Protein AF-A0A520HQY2-F1 (afdb_monomer)

Structure (mmCIF, N/CA/C/O backbone):
data_AF-A0A520HQY2-F1
#
_entry.id   AF-A0A520HQY2-F1
#
loop_
_atom_site.group_PDB
_atom_site.id
_atom_site.type_symbol
_atom_site.label_atom_id
_atom_site.label_alt_id
_atom_site.label_comp_id
_atom_site.label_asym_id
_atom_site.label_entity_id
_atom_site.label_seq_id
_atom_site.pdbx_PDB_ins_code
_atom_site.Cartn_x
_atom_site.Cartn_y
_atom_site.Cartn_z
_atom_site.occupancy
_atom_site.B_iso_or_equiv
_atom_site.auth_seq_id
_atom_site.auth_comp_id
_atom_site.auth_asym_id
_atom_site.auth_atom_id
_atom_site.pdbx_PDB_model_num
ATOM 1 N N . MET A 1 1 ? 24.433 50.118 -48.049 1.00 43.56 1 MET A N 1
ATOM 2 C CA . MET A 1 1 ? 25.211 49.022 -47.422 1.00 43.56 1 MET A CA 1
ATOM 3 C C . MET A 1 1 ? 24.253 48.174 -46.581 1.00 43.56 1 MET A C 1
ATOM 5 O O . MET A 1 1 ? 23.716 48.672 -45.611 1.00 43.56 1 MET A O 1
ATOM 9 N N . LYS A 1 2 ? 23.791 47.032 -47.118 1.00 51.50 2 LYS A N 1
ATOM 10 C CA . LYS A 1 2 ? 24.028 45.667 -46.589 1.00 51.50 2 LYS A CA 1
ATOM 11 C C . LYS A 1 2 ? 23.636 45.459 -45.108 1.00 51.50 2 LYS A C 1
ATOM 13 O O . LYS A 1 2 ? 24.500 45.154 -44.302 1.00 51.50 2 LYS A O 1
ATOM 18 N N . ALA A 1 3 ? 22.359 45.608 -44.753 1.00 51.00 3 ALA A N 1
ATOM 19 C CA . ALA A 1 3 ? 21.878 45.311 -43.394 1.00 51.00 3 ALA A CA 1
ATOM 20 C C . ALA A 1 3 ? 20.598 44.444 -43.274 1.00 51.00 3 ALA A C 1
ATOM 22 O O . ALA A 1 3 ? 20.464 43.806 -42.235 1.00 51.00 3 ALA A O 1
ATOM 23 N N . PRO A 1 4 ? 19.683 44.305 -44.264 1.00 51.81 4 PRO A N 1
ATOM 24 C CA . PRO A 1 4 ? 18.433 43.581 -43.999 1.00 51.81 4 PRO A CA 1
ATOM 25 C C . PRO A 1 4 ? 18.510 42.073 -44.296 1.00 51.81 4 PRO A C 1
ATOM 27 O O . PRO A 1 4 ? 17.650 41.321 -43.857 1.00 51.81 4 PRO A O 1
ATOM 30 N N . ILE A 1 5 ? 19.538 41.609 -45.018 1.00 53.44 5 ILE A N 1
ATOM 31 C CA . ILE A 1 5 ? 19.623 40.209 -45.483 1.00 53.44 5 ILE A CA 1
ATOM 32 C C . ILE A 1 5 ? 20.157 39.269 -44.386 1.00 53.44 5 ILE A C 1
ATOM 34 O O . ILE A 1 5 ? 19.813 38.095 -44.359 1.00 53.44 5 ILE A O 1
ATOM 38 N N . LEU A 1 6 ? 20.939 39.780 -43.428 1.00 52.44 6 LEU A N 1
ATOM 39 C CA . LEU A 1 6 ? 21.507 38.971 -42.339 1.00 52.44 6 LEU A CA 1
ATOM 40 C C . LEU A 1 6 ? 20.488 38.616 -41.241 1.00 52.44 6 LEU A C 1
ATOM 42 O O . LEU A 1 6 ? 20.659 37.606 -40.564 1.00 52.44 6 LEU A O 1
ATOM 46 N N . ALA A 1 7 ? 19.417 39.400 -41.084 1.00 52.09 7 ALA A N 1
ATOM 47 C CA . ALA A 1 7 ? 18.399 39.158 -40.059 1.00 52.09 7 ALA A CA 1
ATOM 48 C C . ALA A 1 7 ? 17.450 37.997 -40.415 1.00 52.09 7 ALA A C 1
ATOM 50 O O . ALA A 1 7 ? 16.986 37.287 -39.527 1.00 52.09 7 ALA A O 1
ATOM 51 N N . ALA A 1 8 ? 17.198 37.761 -41.708 1.00 53.78 8 ALA A N 1
ATOM 52 C CA . ALA A 1 8 ? 16.305 36.694 -42.165 1.00 53.78 8 ALA A CA 1
ATOM 53 C C . ALA A 1 8 ? 16.920 35.291 -41.996 1.00 53.78 8 ALA A C 1
ATOM 55 O O . ALA A 1 8 ? 16.213 34.335 -41.684 1.00 53.78 8 ALA A O 1
ATOM 56 N N . SER A 1 9 ? 18.243 35.167 -42.133 1.00 55.16 9 SER A N 1
ATOM 57 C CA . SER A 1 9 ? 18.947 33.884 -42.013 1.00 55.16 9 SER A CA 1
ATOM 58 C C . SER A 1 9 ? 19.028 33.377 -40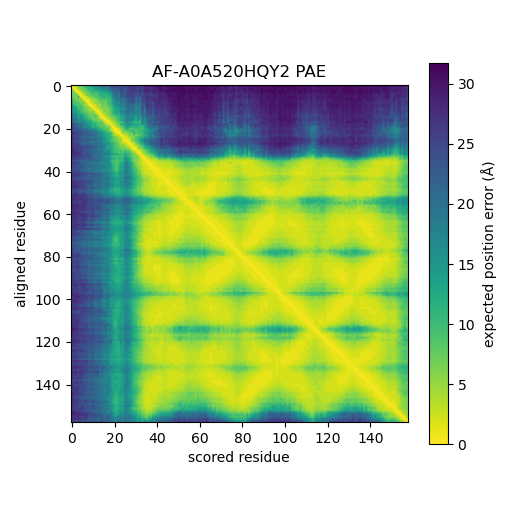.570 1.00 55.16 9 SER A C 1
ATOM 60 O O . SER A 1 9 ? 19.048 32.171 -40.344 1.00 55.16 9 SER A O 1
ATOM 62 N N . ALA A 1 10 ? 19.040 34.281 -39.584 1.00 55.69 10 ALA A N 1
ATOM 63 C CA . ALA A 1 10 ? 19.123 33.919 -38.169 1.00 55.69 10 ALA A CA 1
ATOM 64 C C . ALA A 1 10 ? 17.817 33.306 -37.628 1.00 55.69 10 ALA A C 1
ATOM 66 O O . ALA A 1 10 ? 17.858 32.504 -36.699 1.00 55.69 10 ALA A O 1
ATOM 67 N N . LEU A 1 11 ? 16.666 33.624 -38.234 1.00 53.88 11 LEU A N 1
ATOM 68 C CA . LEU A 1 11 ? 15.363 33.114 -37.796 1.00 53.88 11 LEU A CA 1
ATOM 69 C C . LEU A 1 11 ? 15.125 31.649 -38.214 1.00 53.88 11 LEU A C 1
ATOM 71 O O . LEU A 1 11 ? 14.420 30.919 -37.523 1.00 53.88 11 LEU A O 1
ATOM 75 N N . LEU A 1 12 ? 15.764 31.188 -39.296 1.00 55.53 12 LEU A N 1
ATOM 76 C CA . LEU A 1 12 ? 15.653 29.805 -39.783 1.00 55.53 12 LEU A CA 1
ATOM 77 C C . LEU A 1 12 ? 16.459 28.799 -38.942 1.00 55.53 12 LEU A C 1
ATOM 79 O O . LEU A 1 12 ? 16.084 27.634 -38.859 1.00 55.53 12 LEU A O 1
ATOM 83 N N . LEU A 1 13 ? 17.525 29.242 -38.267 1.00 56.97 13 LEU A N 1
ATOM 84 C CA . LEU A 1 13 ? 18.329 28.388 -37.379 1.00 56.97 13 LEU A CA 1
ATOM 85 C C . LEU A 1 13 ? 17.649 28.109 -36.027 1.00 56.97 13 LEU A C 1
ATOM 87 O O . LEU A 1 13 ? 18.014 27.151 -35.352 1.00 56.97 13 LEU A O 1
ATOM 91 N N . VAL A 1 14 ? 16.639 28.898 -35.643 1.00 58.03 14 VAL A N 1
ATOM 92 C CA . VAL A 1 14 ? 15.902 28.716 -34.378 1.00 58.03 14 VAL A CA 1
ATOM 93 C C . VAL A 1 14 ? 14.830 27.619 -34.486 1.00 58.03 14 VAL A C 1
ATOM 95 O O . VAL A 1 14 ? 14.478 27.014 -33.476 1.00 58.03 14 VAL A O 1
ATOM 98 N N . LEU A 1 15 ? 14.356 27.281 -35.694 1.00 54.59 15 LEU A N 1
ATOM 99 C CA . LEU A 1 15 ? 13.339 26.232 -35.886 1.00 54.59 15 LEU A CA 1
ATOM 100 C C . LEU A 1 15 ? 13.909 24.803 -35.935 1.00 54.59 15 LEU A C 1
ATOM 102 O O . LEU A 1 15 ? 13.157 23.850 -35.761 1.00 54.59 15 LEU A O 1
ATOM 106 N N . GLY A 1 16 ? 15.223 24.627 -36.113 1.00 56.16 16 GLY A N 1
ATOM 107 C CA . GLY A 1 16 ? 15.858 23.299 -36.116 1.00 56.16 16 GLY A CA 1
ATOM 108 C C . GLY A 1 16 ? 16.005 22.662 -34.728 1.00 56.16 16 GLY A C 1
ATOM 109 O O . GLY A 1 16 ? 16.340 21.486 -34.624 1.00 56.16 16 GLY A O 1
ATOM 110 N N . GLY A 1 17 ? 15.759 23.422 -33.655 1.00 55.09 17 GLY A N 1
ATOM 111 C CA . GLY A 1 17 ? 15.920 22.959 -32.272 1.00 55.09 17 GLY A CA 1
ATOM 112 C C . GLY A 1 17 ? 14.761 22.119 -31.725 1.00 55.09 17 GLY A C 1
ATOM 113 O O . GLY A 1 17 ? 14.875 21.610 -30.614 1.00 55.09 17 GLY A O 1
ATOM 114 N N . CYS A 1 18 ? 13.658 21.977 -32.469 1.00 57.62 18 CYS A N 1
ATOM 115 C CA . CYS A 1 18 ? 12.499 21.189 -32.032 1.00 57.62 18 CYS A CA 1
ATOM 116 C C . CYS A 1 18 ? 12.533 19.718 -32.463 1.00 57.62 18 CYS A C 1
ATOM 118 O O . CYS A 1 18 ? 11.667 18.989 -31.996 1.00 57.62 18 CYS A O 1
ATOM 120 N N . ALA A 1 19 ? 13.537 19.285 -33.243 1.00 56.50 19 ALA A N 1
ATOM 121 C CA . ALA A 1 19 ? 13.715 17.897 -33.682 1.00 56.50 19 ALA A CA 1
ATOM 122 C C . ALA A 1 19 ? 14.013 16.971 -32.489 1.00 56.50 19 ALA A C 1
ATOM 124 O O . ALA A 1 19 ? 15.158 16.634 -32.176 1.00 56.50 19 ALA A O 1
ATOM 125 N N . GLY A 1 20 ? 12.962 16.624 -31.758 1.00 60.81 20 GLY A N 1
ATOM 126 C CA . GLY A 1 20 ? 12.999 15.859 -30.527 1.00 60.81 20 GLY A CA 1
ATOM 127 C C . GLY A 1 20 ? 12.199 14.571 -30.651 1.00 60.81 20 GLY A C 1
ATOM 128 O O . GLY A 1 20 ? 11.190 14.490 -31.341 1.00 60.81 20 GLY A O 1
ATOM 129 N N . LYS A 1 21 ? 12.662 13.550 -29.929 1.00 54.00 21 LYS A N 1
ATOM 130 C CA . LYS A 1 21 ? 11.959 12.292 -29.629 1.00 54.00 21 LYS A CA 1
ATOM 131 C C . LYS A 1 21 ? 10.429 12.478 -29.544 1.00 54.00 21 LYS A C 1
ATOM 133 O O . LYS A 1 21 ? 9.966 13.129 -28.611 1.00 54.00 21 LYS A O 1
ATOM 138 N N . GLY A 1 22 ? 9.663 11.872 -30.459 1.00 53.38 22 GLY A N 1
ATOM 139 C CA . GLY A 1 22 ? 8.197 11.998 -30.508 1.00 53.38 22 GLY A CA 1
ATOM 140 C C . GLY A 1 22 ? 7.624 12.568 -31.809 1.00 53.38 22 GLY A C 1
ATOM 141 O O . GLY A 1 22 ? 6.404 12.617 -31.947 1.00 53.38 22 GLY A O 1
ATOM 142 N N . GLU A 1 23 ? 8.462 13.001 -32.754 1.00 59.41 23 GLU A N 1
ATOM 143 C CA . GLU A 1 23 ? 8.012 13.560 -34.031 1.00 59.41 23 GLU A CA 1
ATOM 144 C C . GLU A 1 23 ? 7.464 12.509 -35.007 1.00 59.41 23 GLU A C 1
ATOM 146 O O . GLU A 1 23 ? 7.815 11.320 -34.959 1.00 59.41 23 GLU A O 1
ATOM 151 N N . VAL A 1 24 ? 6.586 12.989 -35.893 1.00 56.03 24 VAL A N 1
ATOM 152 C CA . VAL A 1 24 ? 6.113 12.266 -37.073 1.00 56.03 24 VAL A CA 1
ATOM 153 C C . VAL A 1 24 ? 7.242 12.300 -38.100 1.00 56.03 24 VAL A C 1
ATOM 155 O O . VAL A 1 24 ? 7.649 13.377 -38.532 1.00 56.03 24 VAL A O 1
ATOM 158 N N . ASP A 1 25 ? 7.780 11.141 -38.462 1.00 60.84 25 ASP A N 1
ATOM 159 C CA . ASP A 1 25 ? 8.774 11.032 -39.518 1.00 60.84 25 ASP A CA 1
ATOM 160 C C . ASP A 1 25 ? 8.200 11.516 -40.865 1.00 60.84 25 ASP A C 1
ATOM 162 O O . ASP A 1 25 ? 6.986 11.605 -41.071 1.00 60.84 25 ASP A O 1
ATOM 166 N N . ALA A 1 26 ? 9.077 11.832 -41.819 1.00 60.25 26 ALA A N 1
ATOM 167 C CA . ALA A 1 26 ? 8.674 12.318 -43.142 1.00 60.25 26 ALA A CA 1
ATOM 168 C C . ALA A 1 26 ? 7.857 11.294 -43.968 1.00 60.25 26 ALA A C 1
ATOM 170 O O . ALA A 1 26 ? 7.339 11.640 -45.028 1.00 60.25 26 ALA A O 1
ATOM 171 N N . THR A 1 27 ? 7.728 10.051 -43.492 1.00 64.44 27 THR A N 1
ATOM 172 C CA . THR A 1 27 ? 6.871 8.997 -44.054 1.00 64.44 27 THR A CA 1
ATOM 173 C C . THR A 1 27 ? 5.521 8.846 -43.335 1.00 64.44 27 THR A C 1
ATOM 175 O O . THR A 1 27 ? 4.713 8.009 -43.734 1.00 64.44 27 THR A O 1
ATOM 178 N N . GLY A 1 28 ? 5.231 9.677 -42.326 1.00 57.03 28 GLY A N 1
ATOM 179 C CA . GLY A 1 28 ? 3.978 9.663 -41.564 1.00 57.03 28 GLY A CA 1
ATOM 180 C C . GLY A 1 28 ? 3.984 8.754 -40.328 1.00 57.03 28 GLY A C 1
ATOM 181 O O . GLY A 1 28 ? 2.931 8.551 -39.722 1.00 57.03 28 GLY A O 1
ATOM 182 N N . GLY A 1 29 ? 5.131 8.195 -39.938 1.00 60.12 29 GLY A N 1
ATOM 183 C CA . GLY A 1 29 ? 5.289 7.329 -38.770 1.00 60.12 29 GLY A CA 1
ATOM 184 C C . GLY A 1 29 ? 5.544 8.114 -37.481 1.00 60.12 29 GLY A C 1
ATOM 185 O O . GLY A 1 29 ? 6.353 9.029 -37.448 1.00 60.12 29 GLY A O 1
ATOM 186 N N . ILE A 1 30 ? 4.864 7.775 -36.383 1.00 59.94 30 ILE A N 1
ATOM 187 C CA . ILE A 1 30 ? 5.074 8.423 -35.076 1.00 59.94 30 ILE A CA 1
ATOM 188 C C . ILE A 1 30 ? 6.231 7.729 -34.346 1.00 59.94 30 ILE A C 1
ATOM 190 O O . ILE A 1 30 ? 6.129 6.545 -34.014 1.00 59.94 30 ILE A O 1
ATOM 194 N N . THR A 1 31 ? 7.301 8.459 -34.012 1.00 56.47 31 THR A N 1
ATOM 195 C CA . THR A 1 31 ? 8.378 7.938 -33.148 1.00 56.47 31 THR A CA 1
ATOM 196 C C . THR A 1 31 ? 7.909 7.845 -31.689 1.00 56.47 31 THR A C 1
ATOM 198 O O . THR A 1 31 ? 8.146 8.718 -30.859 1.00 56.47 31 THR A O 1
ATOM 201 N N . ALA A 1 32 ? 7.194 6.774 -31.341 1.00 55.16 32 ALA A N 1
ATOM 202 C CA . ALA A 1 32 ? 6.689 6.575 -29.985 1.00 55.16 32 ALA A CA 1
ATOM 203 C C . ALA A 1 32 ? 7.832 6.242 -29.007 1.00 55.16 32 ALA A C 1
ATOM 205 O O . ALA A 1 32 ? 8.277 5.097 -28.912 1.00 55.16 32 ALA A O 1
ATOM 206 N N . VAL A 1 33 ? 8.283 7.226 -28.225 1.00 58.44 33 VAL A N 1
ATOM 207 C CA . VAL A 1 33 ? 9.210 6.985 -27.111 1.00 58.44 33 VAL A CA 1
ATOM 208 C C . VAL A 1 33 ? 8.436 6.376 -25.951 1.00 58.44 33 VAL A C 1
ATOM 210 O O . VAL A 1 33 ? 7.821 7.068 -25.143 1.00 58.44 33 VAL A O 1
ATOM 213 N N . ARG A 1 34 ? 8.428 5.044 -25.892 1.00 69.69 34 ARG A N 1
ATOM 214 C CA . ARG A 1 34 ? 7.829 4.304 -24.782 1.00 69.69 34 ARG A CA 1
ATOM 215 C C . ARG A 1 34 ? 8.781 4.327 -23.590 1.00 69.69 34 ARG A C 1
ATOM 217 O O . ARG A 1 34 ? 9.950 3.972 -23.722 1.00 69.69 34 ARG A O 1
ATOM 224 N N . SER A 1 35 ? 8.278 4.740 -22.429 1.00 81.44 35 SER A N 1
ATOM 225 C CA . SER A 1 35 ? 9.026 4.596 -21.179 1.00 81.44 35 SER A CA 1
ATOM 226 C C . SER A 1 35 ? 9.130 3.118 -20.811 1.00 81.44 35 SER A C 1
ATOM 228 O O . SER A 1 35 ? 8.149 2.381 -20.906 1.00 81.44 35 SER A O 1
ATOM 230 N N . VAL A 1 36 ? 10.316 2.695 -20.375 1.00 87.56 36 VAL A N 1
ATOM 231 C CA . VAL A 1 36 ? 10.548 1.346 -19.833 1.00 87.56 36 VAL A CA 1
ATOM 232 C C . VAL A 1 36 ? 10.140 1.238 -18.360 1.00 87.56 36 VAL A C 1
ATOM 234 O O . VAL A 1 36 ? 10.139 0.148 -17.790 1.00 87.56 36 VAL A O 1
ATOM 237 N N . CYS A 1 37 ? 9.793 2.366 -17.734 1.00 89.81 37 CYS A N 1
ATOM 238 C CA . CYS A 1 37 ? 9.321 2.406 -16.362 1.00 89.81 37 CYS A CA 1
ATOM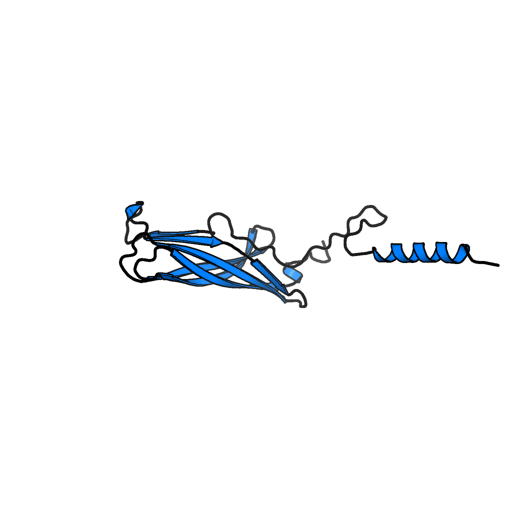 239 C C . CYS A 1 37 ? 7.921 1.790 -16.257 1.00 89.81 37 CYS A C 1
ATOM 241 O O . CYS A 1 37 ? 7.004 2.234 -16.954 1.00 89.81 37 CYS A O 1
ATOM 243 N N . PRO A 1 38 ? 7.718 0.810 -15.362 1.00 89.19 38 PRO A N 1
ATOM 244 C CA . PRO A 1 38 ? 6.396 0.263 -15.104 1.00 89.19 38 PRO A CA 1
ATOM 245 C C . PRO A 1 38 ? 5.409 1.344 -14.652 1.00 89.19 38 PRO A C 1
ATOM 247 O O . PRO A 1 38 ? 5.725 2.176 -13.800 1.00 89.19 38 PRO A O 1
ATOM 250 N N . SER A 1 39 ? 4.181 1.290 -15.166 1.00 90.81 39 SER A N 1
ATOM 251 C CA . SER A 1 39 ? 3.063 2.036 -14.590 1.00 90.81 39 SER A CA 1
ATOM 252 C C . SER A 1 39 ? 2.687 1.440 -13.235 1.00 90.81 39 SER A C 1
ATOM 254 O O . SER A 1 39 ? 2.570 0.218 -13.110 1.0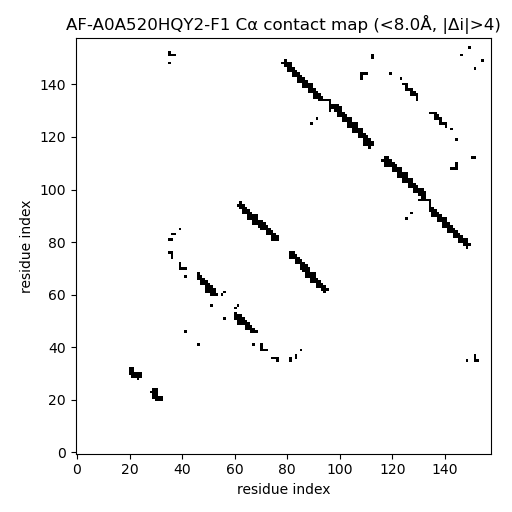0 90.81 39 SER A O 1
ATOM 256 N N . VAL A 1 40 ? 2.441 2.290 -12.240 1.00 94.19 40 VAL A N 1
ATOM 257 C CA . VAL A 1 40 ? 2.105 1.859 -10.879 1.00 94.19 40 VAL A CA 1
ATOM 258 C C . VAL A 1 40 ? 0.677 2.263 -10.535 1.00 94.19 40 VAL A C 1
ATOM 260 O O . VAL A 1 40 ? 0.287 3.414 -10.714 1.00 94.19 40 VAL A O 1
ATOM 263 N N . ALA A 1 41 ? -0.096 1.309 -10.021 1.00 94.81 41 ALA A N 1
ATOM 264 C CA . ALA A 1 41 ? -1.462 1.512 -9.559 1.00 94.81 41 ALA A CA 1
ATOM 265 C C . ALA A 1 41 ? -1.815 0.505 -8.456 1.00 94.81 41 ALA A C 1
ATOM 267 O O . ALA A 1 41 ? -1.131 -0.505 -8.282 1.00 94.81 41 ALA A O 1
ATOM 268 N N . ILE A 1 42 ? -2.906 0.775 -7.736 1.00 96.50 42 ILE A N 1
ATOM 269 C CA . ILE A 1 42 ? -3.534 -0.198 -6.839 1.00 96.50 42 ILE A CA 1
ATOM 270 C C . ILE A 1 42 ? -4.448 -1.093 -7.687 1.00 96.50 42 ILE A C 1
ATOM 272 O O . ILE A 1 42 ? -5.344 -0.561 -8.348 1.00 96.50 42 ILE A O 1
ATOM 276 N N . PRO A 1 43 ? -4.263 -2.424 -7.685 1.00 93.00 43 PRO A N 1
ATOM 277 C CA . PRO A 1 43 ? -5.190 -3.327 -8.353 1.00 93.00 43 PRO A CA 1
ATOM 278 C C . PRO A 1 43 ? -6.617 -3.213 -7.798 1.00 93.00 43 PRO A C 1
ATOM 280 O O . PRO A 1 43 ? -6.839 -2.923 -6.619 1.00 93.00 43 PRO A O 1
ATOM 283 N N . ALA A 1 44 ? -7.606 -3.464 -8.655 1.00 93.25 44 ALA A N 1
ATOM 284 C CA . ALA A 1 44 ? -9.004 -3.462 -8.242 1.00 93.25 44 ALA A CA 1
ATOM 285 C C . ALA A 1 44 ? -9.241 -4.469 -7.103 1.00 93.25 44 ALA A C 1
ATOM 287 O O . ALA A 1 44 ? -8.691 -5.569 -7.120 1.00 93.25 44 ALA A O 1
ATOM 288 N N . ALA A 1 45 ? -10.068 -4.082 -6.127 1.00 93.00 45 ALA A N 1
ATOM 289 C CA . ALA A 1 45 ? -10.408 -4.883 -4.945 1.00 93.00 45 ALA A CA 1
ATOM 290 C C . ALA A 1 45 ? -9.215 -5.300 -4.054 1.00 93.00 45 ALA A C 1
ATOM 292 O O . ALA A 1 45 ? -9.337 -6.224 -3.253 1.00 93.00 45 ALA A O 1
ATOM 293 N N . THR A 1 46 ? -8.062 -4.628 -4.166 1.00 95.06 46 THR A N 1
ATOM 294 C CA . THR A 1 46 ? -6.915 -4.834 -3.259 1.00 95.06 46 THR A CA 1
ATOM 295 C C . THR A 1 46 ? -6.469 -3.551 -2.561 1.00 95.06 46 THR A C 1
ATOM 297 O O . THR A 1 46 ? -5.390 -3.514 -1.971 1.00 95.06 46 THR A O 1
ATOM 300 N N . GLY A 1 47 ? -7.249 -2.476 -2.694 1.00 96.50 47 GLY A N 1
ATOM 301 C CA . GLY A 1 47 ? -6.949 -1.170 -2.111 1.00 96.50 47 GLY A CA 1
ATOM 302 C C . GLY A 1 47 ? -7.413 -1.016 -0.674 1.00 96.50 47 GLY A C 1
ATOM 303 O O . GLY A 1 47 ? -7.052 -0.039 -0.034 1.00 96.50 47 GLY A O 1
ATOM 304 N N . ASP A 1 48 ? -8.191 -1.952 -0.158 1.00 97.06 48 ASP A N 1
ATOM 305 C CA . ASP A 1 48 ? -8.789 -1.882 1.161 1.00 97.06 48 ASP A CA 1
ATOM 306 C C . ASP A 1 48 ? -8.763 -3.240 1.866 1.00 97.06 48 ASP A C 1
ATOM 308 O O . ASP A 1 48 ? -8.591 -4.297 1.257 1.00 97.06 48 ASP A O 1
ATOM 312 N N . VAL A 1 49 ? -8.885 -3.205 3.190 1.00 96.62 49 VAL A N 1
ATOM 313 C CA . VAL A 1 49 ? -8.991 -4.400 4.025 1.00 96.62 49 VAL A CA 1
ATOM 314 C C . VAL A 1 49 ? -9.881 -4.112 5.225 1.00 96.62 49 VAL A C 1
ATOM 316 O O . VAL A 1 49 ? -9.756 -3.076 5.881 1.00 96.62 49 VAL A O 1
ATOM 319 N N . THR A 1 50 ? -10.771 -5.056 5.526 1.00 97.12 50 THR A N 1
ATOM 320 C CA . THR A 1 50 ? -11.597 -5.037 6.736 1.00 97.12 50 THR A CA 1
ATOM 321 C C . THR A 1 50 ? -11.208 -6.202 7.633 1.00 97.12 50 THR A C 1
ATOM 323 O O . THR A 1 50 ? -11.309 -7.366 7.245 1.00 97.12 50 THR A O 1
ATOM 326 N N . LEU A 1 51 ? -10.753 -5.885 8.841 1.00 96.25 51 LEU A N 1
ATOM 327 C CA . LEU A 1 51 ? -10.507 -6.852 9.900 1.00 96.25 51 LEU A CA 1
ATOM 328 C C . LEU A 1 51 ? -11.738 -6.936 10.796 1.00 96.25 51 LEU A C 1
ATOM 330 O O . LEU A 1 51 ? -12.349 -5.919 11.126 1.00 96.25 51 LEU A O 1
ATOM 334 N N . PHE A 1 52 ? -12.063 -8.150 11.221 1.00 96.62 52 PHE A N 1
ATOM 335 C CA . PHE A 1 52 ? -13.177 -8.433 12.114 1.00 96.62 52 PHE A CA 1
ATOM 336 C C . PHE A 1 52 ? -12.656 -9.003 13.430 1.00 96.62 52 PHE A C 1
ATOM 338 O O . PHE A 1 52 ? -11.647 -9.711 13.458 1.00 96.62 52 PHE A O 1
ATOM 345 N N . GLN A 1 53 ? -13.357 -8.719 14.520 1.00 92.00 53 GLN A N 1
ATOM 346 C CA . GLN A 1 53 ? -13.099 -9.341 15.813 1.00 92.00 53 GLN A CA 1
ATOM 347 C C . GLN A 1 53 ? -13.720 -10.741 15.864 1.00 92.00 53 GLN A C 1
ATOM 349 O O . GLN A 1 53 ? -14.906 -10.925 15.595 1.00 92.00 53 GLN A O 1
ATOM 354 N N . GLY A 1 54 ? -12.918 -11.734 16.254 1.00 91.50 54 GLY A N 1
ATOM 355 C CA . GLY A 1 54 ? -13.376 -13.117 16.394 1.00 91.50 54 GLY A CA 1
ATOM 356 C C . GLY A 1 54 ? -13.933 -13.710 15.091 1.00 91.50 54 GLY A C 1
ATOM 357 O O . GLY A 1 54 ? -13.441 -13.439 13.992 1.00 91.50 54 GLY A O 1
ATOM 358 N N . ALA A 1 55 ? -14.959 -14.553 15.223 1.00 93.19 55 ALA A N 1
ATOM 359 C CA . ALA A 1 55 ? -15.594 -15.244 14.098 1.00 93.19 55 ALA A CA 1
ATOM 360 C C . ALA A 1 55 ? -16.757 -14.461 13.454 1.00 93.19 55 ALA A C 1
ATOM 362 O O . ALA A 1 55 ? -17.236 -14.857 12.393 1.00 93.19 55 ALA A O 1
ATOM 363 N N . GLY A 1 56 ? -17.208 -13.364 14.072 1.00 93.62 56 GLY A N 1
ATOM 364 C CA . GLY A 1 56 ? -18.335 -12.568 13.586 1.00 93.62 56 GLY A CA 1
ATOM 365 C C . GLY A 1 56 ? -18.052 -11.889 12.241 1.00 93.62 56 GLY A C 1
ATOM 366 O O . GLY A 1 56 ? -16.902 -11.602 11.891 1.00 93.62 56 GLY A O 1
ATOM 367 N N . ARG A 1 57 ? -19.110 -11.661 11.456 1.00 94.56 57 ARG A N 1
ATOM 368 C CA . ARG A 1 57 ? -19.053 -11.042 10.114 1.00 94.56 57 ARG A CA 1
ATOM 369 C C . ARG A 1 57 ? -20.115 -9.960 9.900 1.00 94.56 57 ARG A C 1
ATOM 371 O O . ARG A 1 57 ? -20.294 -9.487 8.783 1.00 94.56 57 ARG A O 1
ATOM 378 N N . ASP A 1 58 ? -20.811 -9.575 10.964 1.00 95.00 58 ASP A N 1
ATOM 379 C CA . ASP A 1 58 ? -21.743 -8.451 10.952 1.00 95.00 58 ASP A CA 1
ATOM 380 C C . ASP A 1 58 ? -21.012 -7.107 11.103 1.00 95.00 58 ASP A C 1
ATOM 382 O O . ASP A 1 58 ? -19.804 -7.038 11.352 1.00 95.00 58 ASP A O 1
ATOM 386 N N . GLN A 1 59 ? -21.760 -6.014 10.951 1.00 93.12 59 GLN A N 1
ATOM 387 C CA . GLN A 1 59 ? -21.221 -4.662 11.067 1.00 93.12 59 GLN A CA 1
ATOM 388 C C . GLN A 1 59 ? -20.639 -4.377 12.462 1.00 93.12 59 GLN A C 1
ATOM 390 O O . GLN A 1 59 ? -19.632 -3.677 12.565 1.00 93.12 59 GLN A O 1
ATOM 395 N N . SER A 1 60 ? -21.237 -4.921 13.526 1.00 93.44 60 SER A N 1
ATOM 396 C CA . SER A 1 60 ? -20.738 -4.779 14.902 1.00 93.44 60 SER A CA 1
ATOM 397 C C . SER A 1 60 ? -19.406 -5.491 15.137 1.00 93.44 60 SER A C 1
ATOM 399 O O . SER A 1 60 ? -18.643 -5.084 16.009 1.00 93.44 60 SER A O 1
ATOM 401 N N . SER A 1 61 ? -19.105 -6.517 14.341 1.00 95.69 61 SER A N 1
ATOM 402 C CA . SER A 1 61 ? -17.862 -7.285 14.408 1.00 95.69 61 SER A CA 1
ATOM 403 C C . SER A 1 61 ? -16.706 -6.616 13.664 1.00 95.69 61 SER A C 1
ATOM 405 O O . SER A 1 61 ? -15.569 -7.072 13.798 1.00 95.69 61 SER A O 1
ATOM 407 N N . ILE A 1 62 ? -16.956 -5.560 12.875 1.00 96.44 62 ILE A N 1
ATOM 408 C CA . ILE A 1 62 ? -15.892 -4.811 12.195 1.00 96.44 62 ILE A CA 1
ATOM 409 C C . ILE A 1 62 ? -14.986 -4.195 13.252 1.00 96.44 62 ILE A C 1
ATOM 411 O O . ILE A 1 62 ? -15.436 -3.457 14.123 1.00 96.44 62 ILE A O 1
ATOM 415 N N . ASP A 1 63 ? -13.696 -4.473 13.151 1.00 95.81 63 ASP A N 1
ATOM 416 C CA . ASP A 1 63 ? -12.674 -3.973 14.059 1.00 95.81 63 ASP A CA 1
ATOM 4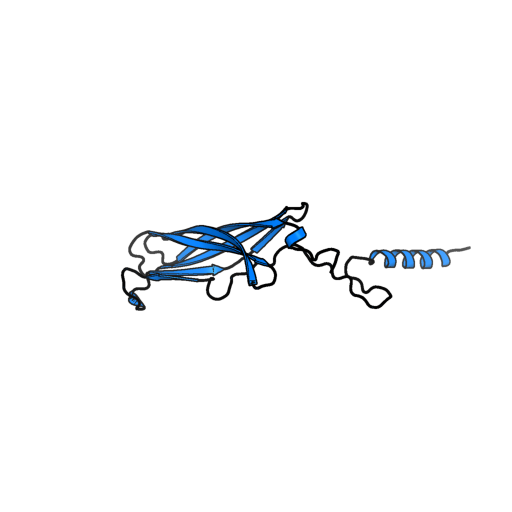17 C C . ASP A 1 63 ? -11.948 -2.778 13.454 1.00 95.81 63 ASP A C 1
ATOM 419 O O . ASP A 1 63 ? -11.949 -1.681 14.011 1.00 95.81 63 ASP A O 1
ATOM 423 N N . VAL A 1 64 ? -11.356 -2.999 12.280 1.00 97.50 64 VAL A N 1
ATOM 424 C CA . VAL A 1 64 ? -10.552 -2.019 11.554 1.00 97.50 64 VAL A CA 1
ATOM 425 C C . VAL A 1 64 ? -10.932 -2.085 10.088 1.00 97.50 64 VAL A C 1
ATOM 427 O O . VAL A 1 64 ? -10.925 -3.161 9.499 1.00 97.50 64 VAL A O 1
ATOM 430 N N . ALA A 1 65 ? -11.216 -0.933 9.495 1.00 98.00 65 ALA A N 1
ATOM 431 C CA . ALA A 1 65 ? -11.309 -0.778 8.051 1.00 98.00 65 ALA A CA 1
ATOM 432 C C . ALA A 1 65 ? -10.177 0.141 7.602 1.00 98.00 65 ALA A C 1
ATOM 434 O O . ALA A 1 65 ? -10.014 1.231 8.154 1.00 98.00 65 ALA A O 1
ATOM 435 N N . ALA A 1 66 ? -9.388 -0.299 6.629 1.00 98.44 66 ALA A N 1
ATOM 436 C CA . ALA A 1 66 ? -8.246 0.442 6.124 1.00 98.44 66 ALA A CA 1
ATOM 437 C C . ALA A 1 66 ? -8.274 0.537 4.603 1.00 98.44 66 ALA A C 1
ATOM 439 O O . ALA A 1 66 ? -8.741 -0.380 3.934 1.00 98.44 66 ALA A O 1
ATOM 440 N N . LEU A 1 67 ? -7.748 1.640 4.080 1.00 98.19 67 LEU A N 1
ATOM 441 C CA . LEU A 1 67 ? -7.621 1.923 2.658 1.00 98.19 67 LEU A CA 1
ATOM 442 C C . LEU A 1 67 ? -6.208 2.416 2.335 1.00 98.19 67 LEU A C 1
ATOM 444 O O . LEU A 1 67 ? -5.615 3.202 3.077 1.00 98.19 67 LEU A O 1
ATOM 448 N N . MET A 1 68 ? -5.686 1.954 1.210 1.00 98.25 68 MET A N 1
ATOM 449 C CA . MET A 1 68 ? -4.439 2.374 0.598 1.00 98.25 68 MET A CA 1
ATOM 450 C C . MET A 1 68 ? -4.730 3.495 -0.399 1.00 98.25 68 MET A C 1
ATOM 452 O O . MET A 1 68 ? -5.665 3.423 -1.194 1.00 98.25 68 MET A O 1
ATOM 456 N N . THR A 1 69 ? -3.934 4.555 -0.358 1.00 97.75 69 THR A N 1
ATOM 457 C CA . THR A 1 69 ? -4.117 5.735 -1.201 1.00 97.75 69 THR A CA 1
ATOM 458 C C . THR A 1 69 ? -2.783 6.413 -1.496 1.00 97.75 69 THR A C 1
ATOM 460 O O . THR A 1 69 ? -1.727 5.947 -1.070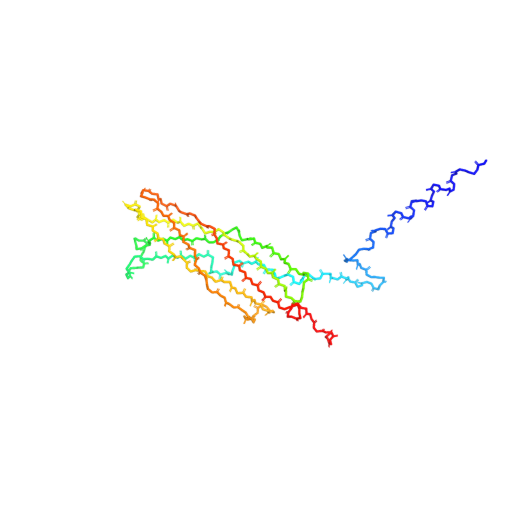 1.00 97.75 69 THR A O 1
ATOM 463 N N . ASN A 1 70 ? -2.838 7.514 -2.248 1.00 97.38 70 ASN A N 1
ATOM 464 C CA . ASN A 1 70 ? -1.694 8.367 -2.561 1.00 97.38 70 ASN A CA 1
ATOM 465 C C . ASN A 1 70 ? -0.486 7.581 -3.099 1.00 97.38 70 ASN A C 1
ATOM 467 O O . ASN A 1 70 ? 0.657 7.828 -2.723 1.00 97.38 70 ASN A O 1
ATOM 471 N N . VAL A 1 71 ? -0.743 6.607 -3.975 1.00 97.56 71 VAL A N 1
ATOM 472 C CA . VAL A 1 71 ? 0.333 5.811 -4.564 1.00 97.56 71 VAL A CA 1
ATOM 473 C C . VAL A 1 71 ? 1.156 6.684 -5.497 1.00 97.56 71 VAL A C 1
ATOM 475 O O . VAL A 1 71 ? 0.616 7.360 -6.380 1.00 97.56 71 VAL A O 1
ATOM 478 N N . ARG A 1 72 ? 2.466 6.683 -5.281 1.00 96.38 72 ARG A N 1
ATOM 479 C CA . ARG A 1 72 ? 3.457 7.408 -6.074 1.00 96.38 72 ARG A CA 1
ATOM 480 C C . ARG A 1 72 ? 4.622 6.485 -6.377 1.00 96.38 72 ARG A C 1
ATOM 482 O O . ARG A 1 72 ? 4.902 5.556 -5.624 1.00 96.38 72 ARG A O 1
ATOM 489 N N . SER A 1 73 ? 5.308 6.751 -7.479 1.00 96.12 73 SER A N 1
ATOM 490 C CA . SER A 1 73 ? 6.464 5.965 -7.886 1.00 96.12 73 SER A CA 1
ATOM 491 C C . SER A 1 73 ? 7.586 6.844 -8.403 1.00 96.12 73 SER A C 1
ATOM 493 O O . SER A 1 73 ? 7.339 7.803 -9.133 1.00 96.12 73 SER A O 1
ATOM 495 N N . THR A 1 74 ? 8.815 6.458 -8.089 1.00 96.50 74 THR A N 1
ATOM 496 C CA . THR A 1 74 ? 10.021 6.932 -8.766 1.00 96.50 74 THR A CA 1
ATOM 497 C C . THR A 1 74 ? 10.651 5.771 -9.525 1.00 96.50 74 THR A C 1
ATOM 499 O O . THR A 1 74 ? 10.570 4.616 -9.102 1.00 96.50 74 THR A O 1
ATOM 502 N N . CYS A 1 75 ? 11.246 6.070 -10.675 1.00 94.81 75 CYS A N 1
ATOM 503 C CA . CYS A 1 75 ? 11.849 5.079 -11.552 1.00 94.81 75 CYS A CA 1
ATOM 504 C C . CYS A 1 75 ? 13.284 5.488 -11.875 1.00 94.81 75 CYS A C 1
ATOM 506 O O . CYS A 1 75 ? 13.528 6.635 -12.244 1.00 94.81 75 CYS A O 1
ATOM 508 N N . SER A 1 76 ? 14.210 4.545 -11.724 1.00 94.38 76 SER A N 1
ATOM 509 C CA . SER A 1 76 ? 15.590 4.658 -12.182 1.00 94.38 76 SER A CA 1
ATOM 510 C C . SER A 1 76 ? 15.809 3.662 -13.310 1.00 94.38 76 SER A C 1
ATOM 512 O O . SER A 1 76 ? 15.745 2.447 -13.104 1.00 94.38 76 SER A O 1
ATOM 514 N N . ASP A 1 77 ? 16.056 4.187 -14.503 1.00 91.25 77 ASP A N 1
ATOM 515 C CA . ASP A 1 77 ? 16.227 3.445 -15.746 1.00 91.25 77 ASP A CA 1
ATOM 516 C C . ASP A 1 77 ? 17.591 3.732 -16.395 1.00 91.25 77 ASP A C 1
ATOM 518 O O . ASP A 1 77 ? 17.735 3.643 -17.609 1.00 91.25 77 ASP A O 1
ATOM 522 N N . ALA A 1 78 ? 18.619 4.049 -15.606 1.00 88.81 78 ALA A N 1
ATOM 523 C CA . ALA A 1 78 ? 19.968 4.292 -16.1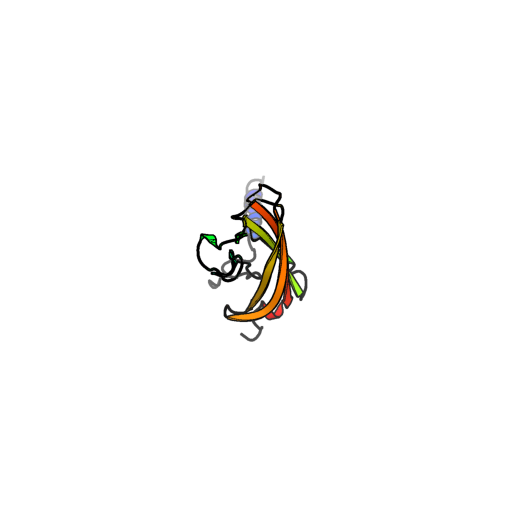28 1.00 88.81 78 ALA A CA 1
ATOM 524 C C . ALA A 1 78 ? 20.753 3.001 -16.442 1.00 88.81 78 ALA A C 1
ATOM 526 O O . ALA A 1 78 ? 21.771 3.050 -17.125 1.00 88.81 78 ALA A O 1
ATOM 527 N N . THR A 1 79 ? 20.304 1.845 -15.936 1.00 90.56 79 THR A N 1
ATOM 528 C CA . THR A 1 79 ? 21.020 0.559 -16.048 1.00 90.56 79 THR A CA 1
ATOM 529 C C . THR A 1 79 ? 20.158 -0.518 -16.712 1.00 90.56 79 THR A C 1
ATOM 531 O O . THR A 1 79 ? 18.992 -0.277 -17.035 1.00 90.56 79 THR A O 1
ATOM 534 N N . ASP A 1 80 ? 20.696 -1.723 -16.902 1.00 90.38 80 ASP A N 1
ATOM 535 C CA . ASP A 1 80 ? 19.920 -2.880 -17.377 1.00 90.38 80 ASP A CA 1
ATOM 536 C C . ASP A 1 80 ? 18.899 -3.389 -16.357 1.00 90.38 80 ASP A C 1
ATOM 538 O O . ASP A 1 80 ? 17.976 -4.120 -16.717 1.00 90.38 80 ASP A O 1
ATOM 542 N N . GLN A 1 81 ? 19.041 -2.999 -15.091 1.00 91.19 81 GLN A N 1
ATOM 543 C CA . GLN A 1 81 ? 18.049 -3.230 -14.051 1.00 91.19 81 GLN A CA 1
ATOM 544 C C . GLN A 1 81 ? 17.276 -1.934 -13.817 1.00 91.19 81 GLN A C 1
ATOM 546 O O . GLN A 1 81 ? 17.809 -0.941 -13.322 1.00 91.19 81 GLN A O 1
ATOM 551 N N . ILE A 1 82 ? 16.000 -1.948 -14.177 1.00 92.06 82 ILE A N 1
ATOM 552 C CA . ILE A 1 82 ? 15.085 -0.839 -13.943 1.00 92.06 82 ILE A CA 1
ATOM 553 C C . ILE A 1 82 ? 14.546 -0.997 -12.530 1.00 92.06 82 ILE A C 1
ATOM 555 O O . ILE A 1 82 ? 13.867 -1.980 -12.222 1.00 92.06 82 ILE A O 1
ATOM 559 N N . ALA A 1 83 ? 14.863 -0.040 -11.665 1.00 93.44 83 ALA A N 1
ATOM 560 C CA . ALA A 1 83 ? 14.393 -0.021 -10.290 1.00 93.44 83 ALA A CA 1
ATOM 561 C C . ALA A 1 83 ? 13.210 0.939 -10.157 1.00 93.44 83 ALA A C 1
ATOM 563 O O . ALA A 1 83 ? 13.283 2.098 -10.566 1.00 93.44 83 ALA A O 1
ATOM 564 N N . THR A 1 84 ? 12.125 0.469 -9.552 1.00 95.19 84 THR A N 1
ATOM 565 C CA . THR A 1 84 ? 10.949 1.281 -9.237 1.00 95.19 84 THR A CA 1
ATOM 566 C C . THR A 1 84 ? 10.721 1.266 -7.736 1.00 95.19 84 THR A C 1
ATOM 568 O O . THR A 1 84 ? 10.521 0.205 -7.142 1.00 95.19 84 THR A O 1
ATOM 571 N N . THR A 1 85 ? 10.728 2.448 -7.130 1.00 96.44 85 THR A N 1
ATOM 572 C CA . THR A 1 85 ? 10.368 2.638 -5.725 1.00 96.44 85 THR A CA 1
ATOM 573 C C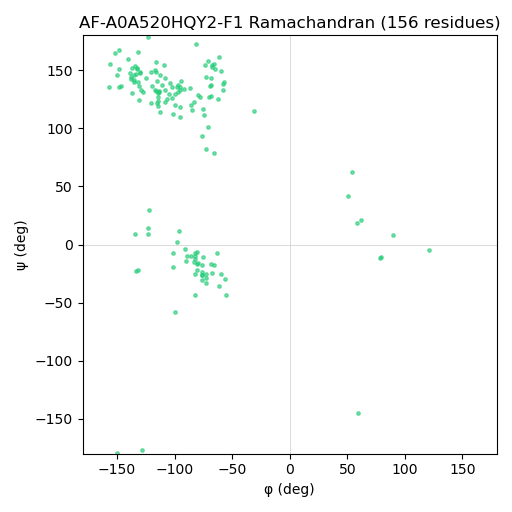 . THR A 1 85 ? 8.958 3.192 -5.669 1.00 96.44 85 THR A C 1
ATOM 575 O O . THR A 1 85 ? 8.661 4.204 -6.298 1.00 96.44 85 THR A O 1
ATOM 578 N N . VAL A 1 86 ? 8.087 2.529 -4.917 1.00 97.75 86 VAL A N 1
ATOM 579 C CA . VAL A 1 86 ? 6.680 2.884 -4.748 1.00 97.75 86 VAL A CA 1
ATOM 580 C C . VAL A 1 86 ? 6.448 3.301 -3.307 1.00 97.75 86 VAL A C 1
ATOM 582 O O . VAL A 1 86 ? 6.834 2.580 -2.389 1.00 97.75 86 VAL A O 1
ATOM 585 N N . THR A 1 87 ? 5.793 4.437 -3.107 1.00 98.19 87 THR A N 1
ATOM 586 C CA . THR A 1 87 ? 5.292 4.880 -1.803 1.00 98.19 87 THR A CA 1
ATOM 587 C C . THR A 1 87 ? 3.777 4.974 -1.837 1.00 98.19 87 THR A C 1
ATOM 589 O O . THR A 1 87 ? 3.174 5.187 -2.890 1.00 98.19 87 THR A O 1
ATOM 592 N N . PHE A 1 88 ? 3.154 4.763 -0.686 1.00 98.56 88 PHE A N 1
ATOM 593 C CA . PHE A 1 88 ? 1.706 4.802 -0.533 1.00 98.56 88 PHE A CA 1
ATOM 594 C C . PHE A 1 88 ? 1.340 5.107 0.913 1.00 98.56 88 PHE A C 1
ATOM 596 O O . PHE A 1 88 ? 2.091 4.784 1.832 1.00 98.56 88 PHE A O 1
ATOM 603 N N . ASP A 1 89 ? 0.155 5.665 1.112 1.00 98.56 89 ASP A N 1
ATOM 604 C CA . ASP A 1 89 ? -0.386 5.918 2.439 1.00 98.56 89 ASP A CA 1
ATOM 605 C C . ASP A 1 89 ? -1.452 4.874 2.760 1.00 98.56 89 ASP A C 1
ATOM 607 O O . ASP A 1 89 ? -2.288 4.538 1.921 1.00 98.56 89 ASP A O 1
ATOM 611 N N . VAL A 1 90 ? -1.450 4.380 3.991 1.00 98.56 90 VAL A N 1
ATOM 612 C CA . VAL A 1 90 ? -2.518 3.553 4.545 1.00 98.56 90 VAL A CA 1
ATOM 613 C C . VAL A 1 90 ? -3.256 4.388 5.573 1.00 98.56 90 VAL A C 1
ATOM 615 O O . VAL A 1 90 ? -2.658 4.869 6.534 1.00 98.56 90 VAL A O 1
ATOM 618 N N . ARG A 1 91 ? -4.561 4.556 5.378 1.00 98.44 91 ARG A N 1
ATOM 619 C CA . ARG A 1 91 ? -5.456 5.225 6.324 1.00 98.44 91 ARG A CA 1
ATOM 620 C C . ARG A 1 91 ? -6.430 4.210 6.872 1.00 98.44 91 ARG A C 1
ATOM 622 O O . ARG A 1 91 ? -7.028 3.462 6.105 1.00 98.44 91 ARG A O 1
ATOM 629 N N . ALA A 1 92 ? -6.604 4.192 8.181 1.00 98.44 92 ALA A N 1
ATOM 630 C CA . ALA A 1 92 ? -7.460 3.225 8.837 1.00 98.44 92 ALA A CA 1
ATOM 631 C C . ALA A 1 92 ? -8.373 3.888 9.858 1.00 98.44 92 ALA A C 1
ATOM 633 O O . ALA A 1 92 ? -7.981 4.844 10.529 1.00 98.44 92 ALA A O 1
ATOM 634 N N . ARG A 1 93 ? -9.578 3.331 9.996 1.00 98.00 93 ARG A N 1
ATOM 635 C CA . ARG A 1 93 ? -10.470 3.612 11.116 1.00 98.00 93 ARG A CA 1
ATOM 636 C C . ARG A 1 93 ? -10.680 2.365 11.960 1.00 98.00 93 ARG A C 1
ATOM 638 O O . ARG A 1 93 ? -10.874 1.281 11.408 1.00 98.00 93 ARG A O 1
ATOM 645 N N . ARG A 1 94 ? -10.725 2.537 13.277 1.00 96.50 94 ARG A N 1
ATOM 646 C CA . ARG A 1 94 ? -11.104 1.510 14.250 1.00 96.50 94 ARG A CA 1
ATOM 647 C C . ARG A 1 94 ? -12.482 1.824 14.834 1.00 96.50 94 ARG A C 1
ATOM 649 O O . ARG A 1 94 ? -12.828 2.988 15.021 1.00 96.50 94 ARG A O 1
ATOM 656 N N . THR A 1 95 ? -13.283 0.793 15.086 1.00 95.50 95 THR A N 1
ATOM 657 C CA . THR A 1 95 ? -14.648 0.929 15.632 1.00 95.50 95 THR A CA 1
ATOM 658 C C . THR A 1 95 ? -14.676 1.097 17.149 1.00 95.50 95 THR A C 1
ATOM 660 O O . THR A 1 95 ? -15.405 1.946 17.652 1.00 95.50 95 THR A O 1
ATOM 663 N N . ARG A 1 96 ? -13.878 0.309 17.877 1.00 93.12 96 ARG A N 1
ATOM 664 C CA . ARG A 1 96 ? -13.694 0.428 19.332 1.00 93.12 96 ARG A CA 1
ATOM 665 C C . ARG A 1 96 ? -12.436 1.237 19.617 1.00 93.12 96 ARG A C 1
ATOM 667 O O . ARG A 1 96 ? -11.402 0.949 19.034 1.00 93.12 96 ARG A O 1
ATOM 674 N N . THR A 1 97 ? -12.510 2.236 20.485 1.00 95.81 97 THR A N 1
ATOM 675 C CA . THR A 1 97 ? -11.386 3.142 20.802 1.00 95.81 97 THR A CA 1
ATOM 676 C C . THR A 1 97 ? -11.055 3.159 22.293 1.00 95.81 97 THR A C 1
ATOM 678 O O . THR A 1 97 ? -10.322 4.017 22.762 1.00 95.81 97 THR A O 1
ATOM 681 N N . ASP A 1 98 ? -11.580 2.192 23.038 1.00 93.88 98 ASP A N 1
ATOM 682 C CA . ASP A 1 98 ? -11.467 2.033 24.489 1.00 93.88 98 ASP A CA 1
ATOM 683 C C . ASP A 1 98 ? -10.021 1.972 25.007 1.00 93.88 98 ASP A C 1
ATOM 685 O O . ASP A 1 98 ? -9.743 2.417 26.117 1.00 93.88 98 ASP A O 1
ATOM 689 N N . GLY A 1 99 ? -9.092 1.470 24.195 1.00 94.62 99 GLY A N 1
ATOM 690 C CA . GLY A 1 99 ? -7.671 1.406 24.526 1.00 94.62 99 GLY A CA 1
ATOM 691 C C . GLY A 1 99 ? -6.767 1.540 23.302 1.00 94.62 99 GLY A C 1
ATOM 692 O O . GLY A 1 99 ? -7.262 1.439 22.168 1.00 94.62 99 GLY A O 1
ATOM 693 N N . PRO A 1 100 ? -5.456 1.753 23.522 1.00 96.75 100 PRO A N 1
ATOM 694 C CA . PRO A 1 100 ? -4.490 1.876 22.442 1.00 96.75 100 PRO A CA 1
ATOM 695 C C . PRO A 1 100 ? -4.322 0.540 21.717 1.00 96.75 100 PRO A C 1
ATOM 697 O O . PRO A 1 100 ? -4.565 -0.531 22.285 1.00 96.75 100 PRO A O 1
ATOM 700 N N . ARG A 1 101 ? -3.915 0.589 20.447 1.00 96.19 101 ARG A N 1
ATOM 701 C CA . ARG A 1 101 ? -3.735 -0.622 19.646 1.00 96.19 101 ARG A CA 1
ATOM 702 C C . ARG A 1 101 ? -2.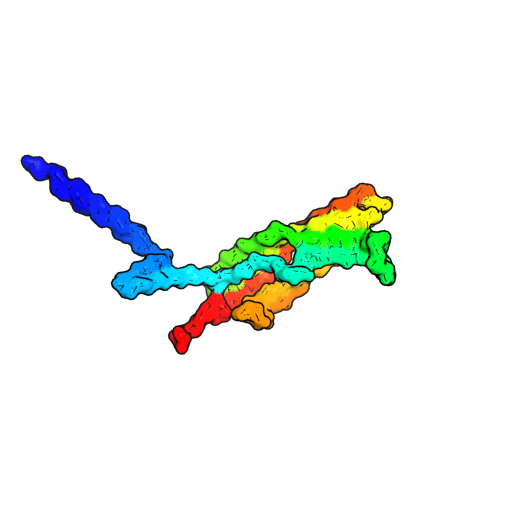780 -0.450 18.476 1.00 96.19 101 ARG A C 1
ATOM 704 O O . ARG A 1 101 ? -2.945 0.454 17.667 1.00 96.19 101 ARG A O 1
ATOM 711 N N . ASP A 1 102 ? -1.906 -1.435 18.307 1.00 97.38 102 ASP A N 1
ATOM 712 C CA . ASP A 1 102 ? -1.111 -1.622 17.097 1.00 97.38 102 ASP A CA 1
ATOM 713 C C . ASP A 1 102 ? -1.750 -2.646 16.157 1.00 97.38 102 ASP A C 1
ATOM 715 O O . ASP A 1 102 ? -2.225 -3.707 16.575 1.00 97.38 102 ASP A O 1
ATOM 719 N N . VAL A 1 103 ? -1.753 -2.335 14.862 1.00 97.19 103 VAL A N 1
ATOM 720 C CA . VAL A 1 103 ? -2.303 -3.188 13.805 1.00 97.19 103 VAL A CA 1
ATOM 721 C C . VAL A 1 103 ? -1.279 -3.310 12.688 1.00 97.19 103 VAL A C 1
ATOM 723 O O . VAL A 1 103 ? -0.854 -2.311 12.116 1.00 97.19 103 VAL A O 1
ATOM 726 N N . GLN A 1 104 ? -0.907 -4.540 12.336 1.00 97.62 104 GLN A N 1
ATOM 727 C CA . GLN A 1 104 ? -0.086 -4.800 11.155 1.00 97.62 104 GLN A CA 1
ATOM 728 C C . GLN A 1 104 ? -0.961 -5.264 9.999 1.00 97.62 104 GLN A C 1
ATOM 730 O O . GLN A 1 104 ? -1.617 -6.303 10.087 1.00 97.62 104 GLN A O 1
ATOM 735 N N . LEU A 1 105 ? -0.935 -4.514 8.901 1.00 97.56 105 LEU A N 1
ATOM 736 C CA . LEU A 1 105 ? -1.653 -4.857 7.682 1.00 97.56 105 LEU A CA 1
ATOM 737 C C . LEU A 1 105 ? -0.675 -5.378 6.628 1.00 97.56 105 LEU A C 1
ATOM 739 O O . LEU A 1 105 ? 0.345 -4.728 6.369 1.00 97.56 105 LEU A O 1
ATOM 743 N N . PRO A 1 106 ? -0.947 -6.544 6.017 1.00 96.69 106 PRO A N 1
ATOM 744 C CA . PRO A 1 106 ? -0.148 -7.019 4.906 1.00 96.69 106 PRO A CA 1
ATOM 745 C C . PRO A 1 106 ? -0.440 -6.183 3.659 1.00 96.69 106 PRO A C 1
ATOM 747 O O . PRO A 1 106 ? -1.580 -5.815 3.388 1.00 96.69 106 PRO A O 1
ATOM 750 N N . TYR A 1 107 ? 0.591 -5.950 2.862 1.00 96.88 107 TYR A N 1
ATOM 751 C CA . TYR A 1 107 ? 0.453 -5.478 1.490 1.00 96.88 107 TYR A CA 1
ATOM 752 C C . TYR A 1 107 ? 1.320 -6.347 0.585 1.00 96.88 107 TYR A C 1
ATOM 754 O O . TYR A 1 107 ? 2.196 -7.081 1.051 1.00 96.88 107 TYR A O 1
ATOM 762 N N . PHE A 1 108 ? 1.109 -6.264 -0.722 1.00 95.94 108 PHE A N 1
ATOM 763 C CA . PHE A 1 108 ? 2.020 -6.864 -1.684 1.00 95.94 108 PHE A CA 1
ATOM 764 C C . PHE A 1 108 ? 2.358 -5.874 -2.792 1.00 95.94 108 PHE A C 1
ATOM 766 O O . PHE A 1 108 ? 1.555 -5.016 -3.140 1.00 95.94 108 PHE A O 1
ATOM 773 N N . ILE A 1 109 ? 3.552 -6.026 -3.356 1.00 95.75 109 ILE A N 1
ATOM 774 C CA . ILE A 1 109 ? 3.932 -5.430 -4.634 1.00 95.75 109 ILE A CA 1
ATOM 775 C C . ILE A 1 109 ? 4.069 -6.558 -5.649 1.00 95.75 109 ILE A C 1
ATOM 777 O O . ILE A 1 109 ? 4.605 -7.627 -5.337 1.00 95.75 109 ILE A O 1
ATOM 781 N N . THR A 1 110 ? 3.560 -6.339 -6.855 1.00 94.81 110 THR A N 1
ATOM 782 C CA . THR A 1 110 ? 3.683 -7.292 -7.953 1.00 94.81 110 THR A CA 1
ATOM 783 C C . THR A 1 110 ? 4.012 -6.575 -9.249 1.00 94.81 110 THR A C 1
ATOM 785 O O . THR A 1 110 ? 3.557 -5.457 -9.478 1.00 94.81 110 THR A O 1
ATOM 788 N N . VAL A 1 111 ? 4.825 -7.221 -10.081 1.00 93.00 111 VAL A N 1
ATOM 789 C CA . VAL A 1 111 ? 5.114 -6.771 -11.441 1.00 93.00 111 VAL A CA 1
ATOM 790 C C . VAL A 1 111 ? 4.374 -7.690 -12.397 1.00 93.00 111 VAL A C 1
ATOM 792 O O . VAL A 1 111 ? 4.555 -8.911 -12.347 1.00 93.00 111 VAL A O 1
ATOM 795 N N . VAL A 1 112 ? 3.569 -7.095 -13.275 1.00 91.38 112 VAL A N 1
ATOM 796 C CA . VAL A 1 112 ? 2.797 -7.806 -14.295 1.00 91.38 112 VAL A CA 1
ATOM 797 C C . VAL A 1 112 ? 3.315 -7.422 -15.677 1.00 91.38 112 VAL A C 1
ATOM 799 O O . VAL A 1 112 ? 3.335 -6.245 -16.033 1.00 91.38 112 VAL A O 1
ATOM 802 N N . ARG A 1 113 ? 3.726 -8.414 -16.469 1.00 86.31 113 ARG A N 1
ATOM 803 C CA . ARG A 1 113 ? 4.122 -8.251 -17.871 1.00 86.31 113 ARG A CA 1
ATOM 804 C C . ARG A 1 113 ? 2.933 -8.562 -18.777 1.00 86.31 113 ARG A C 1
ATOM 806 O O . ARG A 1 113 ? 2.233 -9.550 -18.565 1.00 86.31 113 ARG A O 1
ATOM 813 N N . GLY A 1 114 ? 2.706 -7.726 -19.790 1.00 82.56 114 GLY A N 1
ATOM 814 C CA . GLY A 1 114 ? 1.651 -7.954 -20.787 1.00 82.56 114 GLY A CA 1
ATOM 815 C C . GLY A 1 114 ? 0.230 -7.989 -20.209 1.00 82.56 114 GLY A C 1
ATOM 816 O O . GLY A 1 114 ? -0.655 -8.581 -20.811 1.00 82.56 114 GLY A O 1
ATOM 817 N N . GLY A 1 115 ? 0.014 -7.411 -19.023 1.00 82.06 115 GLY A N 1
ATOM 818 C CA . GLY A 1 115 ? -1.294 -7.340 -18.363 1.00 82.06 115 GLY A CA 1
ATOM 819 C C . GLY A 1 115 ? -1.770 -8.618 -17.658 1.00 82.06 115 GLY A C 1
ATOM 820 O O . GLY A 1 115 ? -2.711 -8.536 -16.877 1.00 82.06 115 GLY A O 1
ATOM 821 N N . SER A 1 116 ? -1.124 -9.771 -17.862 1.00 85.00 116 SER A N 1
ATOM 822 C CA . SER A 1 116 ? -1.583 -11.057 -17.301 1.00 85.00 116 SER A CA 1
ATOM 823 C C . SER A 1 116 ? -0.495 -11.902 -16.630 1.00 85.00 116 SER A C 1
ATOM 825 O O . SER A 1 116 ? -0.811 -12.725 -15.771 1.00 85.00 116 SER A O 1
ATOM 827 N N . ALA A 1 117 ? 0.785 -11.709 -16.962 1.00 87.31 117 ALA A N 1
ATOM 828 C CA . ALA A 1 117 ? 1.867 -12.539 -16.436 1.00 87.31 117 ALA A CA 1
ATOM 829 C C . ALA A 1 117 ? 2.518 -11.905 -15.199 1.00 87.31 117 ALA A C 1
ATOM 831 O O . ALA A 1 117 ? 3.247 -10.919 -15.309 1.00 87.31 117 ALA A O 1
ATOM 832 N N . VAL A 1 118 ? 2.303 -12.485 -14.016 1.00 88.81 118 VAL A N 1
ATOM 833 C CA . VAL A 1 118 ? 2.994 -12.076 -12.782 1.00 88.81 118 VAL A CA 1
ATOM 834 C C . VAL A 1 118 ? 4.440 -12.573 -12.820 1.00 88.81 118 VAL A C 1
ATOM 836 O O . VAL A 1 118 ? 4.685 -13.772 -12.734 1.00 88.81 118 VAL A O 1
ATOM 839 N N . VAL A 1 119 ? 5.400 -11.653 -12.926 1.00 88.38 119 VAL A N 1
ATOM 840 C CA . VAL A 1 119 ? 6.838 -11.987 -13.024 1.00 88.38 119 VAL A CA 1
ATOM 841 C C . VAL A 1 119 ? 7.591 -11.798 -11.709 1.00 88.38 119 VAL A C 1
ATOM 843 O O . VAL A 1 119 ? 8.658 -12.370 -11.517 1.00 88.38 119 VAL A O 1
ATOM 846 N N . ALA A 1 120 ? 7.035 -11.012 -10.788 1.00 87.88 120 ALA A N 1
ATOM 847 C CA . ALA A 1 120 ? 7.566 -10.842 -9.444 1.00 87.88 120 ALA A CA 1
ATOM 848 C C . ALA A 1 120 ? 6.433 -10.537 -8.461 1.00 87.88 120 ALA A C 1
ATOM 850 O O . ALA A 1 120 ? 5.461 -9.852 -8.801 1.00 87.88 120 ALA A O 1
ATOM 851 N N . LYS A 1 121 ? 6.572 -11.018 -7.223 1.00 91.81 121 LYS A N 1
ATOM 852 C CA . LYS A 1 121 ? 5.684 -10.686 -6.107 1.00 91.81 121 LYS A CA 1
ATOM 853 C C . LYS A 1 121 ? 6.461 -10.694 -4.797 1.00 91.81 121 LYS A C 1
ATOM 855 O O . LYS A 1 121 ? 7.211 -11.628 -4.526 1.00 91.81 121 LYS A O 1
ATOM 860 N N . ARG A 1 122 ? 6.240 -9.681 -3.962 1.00 94.12 122 ARG A N 1
ATOM 861 C CA . ARG A 1 122 ? 6.742 -9.634 -2.584 1.00 94.12 122 ARG A CA 1
ATOM 862 C C . ARG A 1 122 ? 5.640 -9.157 -1.652 1.00 94.12 122 ARG A C 1
ATOM 864 O O . ARG A 1 122 ? 4.865 -8.280 -2.020 1.00 94.12 122 ARG A O 1
ATOM 871 N N . ILE A 1 123 ? 5.582 -9.741 -0.460 1.00 95.62 123 ILE A N 1
ATOM 872 C CA . ILE A 1 123 ? 4.659 -9.349 0.607 1.00 95.62 123 ILE A CA 1
ATOM 873 C C . ILE A 1 123 ? 5.438 -8.525 1.630 1.00 95.62 123 ILE A C 1
ATOM 875 O O . ILE A 1 123 ? 6.549 -8.897 2.007 1.00 95.62 123 ILE A O 1
ATOM 879 N N . GLY A 1 124 ? 4.851 -7.418 2.069 1.00 96.44 124 GLY A N 1
ATOM 880 C CA . GLY A 1 124 ? 5.350 -6.585 3.154 1.00 96.44 124 GLY A CA 1
ATOM 881 C C . GLY A 1 124 ? 4.259 -6.326 4.186 1.00 96.44 124 GLY A C 1
ATOM 882 O O . GLY A 1 124 ? 3.149 -6.856 4.094 1.00 96.44 124 GLY A O 1
ATOM 883 N N . ARG A 1 125 ? 4.583 -5.517 5.194 1.00 97.69 125 ARG A N 1
ATOM 884 C CA . ARG A 1 125 ? 3.634 -5.093 6.227 1.00 97.69 125 ARG A CA 1
ATOM 885 C C . ARG A 1 125 ? 3.768 -3.601 6.486 1.00 97.69 125 ARG A C 1
ATOM 887 O O . ARG A 1 125 ? 4.872 -3.069 6.424 1.00 97.69 125 ARG A O 1
ATOM 894 N N . VAL A 1 126 ? 2.648 -2.956 6.788 1.00 97.94 126 VAL A N 1
ATOM 895 C CA . VAL A 1 126 ? 2.595 -1.594 7.331 1.00 97.94 126 VAL A CA 1
ATOM 896 C C . VAL A 1 126 ? 1.996 -1.677 8.728 1.00 97.94 126 VAL A C 1
ATOM 898 O O . VAL A 1 126 ? 0.982 -2.349 8.927 1.00 97.94 126 VAL A O 1
ATOM 901 N N . ALA A 1 127 ? 2.644 -1.030 9.693 1.00 98.12 127 ALA A N 1
ATOM 902 C CA . ALA A 1 127 ? 2.158 -0.928 11.062 1.00 98.12 127 ALA A CA 1
ATOM 903 C C . ALA A 1 127 ? 1.385 0.383 11.241 1.00 98.12 127 ALA A C 1
ATOM 905 O O . ALA A 1 127 ? 1.849 1.443 10.828 1.00 98.12 127 ALA A O 1
ATOM 906 N N . LEU A 1 128 ? 0.210 0.293 11.853 1.00 98.12 128 LEU A N 1
ATOM 907 C CA . LEU A 1 128 ? -0.637 1.413 12.239 1.00 98.12 128 LEU A CA 1
ATOM 908 C C . LEU A 1 128 ? -0.761 1.420 13.757 1.00 98.12 128 LEU A C 1
ATOM 910 O O . LEU A 1 128 ? -1.063 0.379 14.342 1.00 98.12 128 LEU A O 1
ATOM 914 N N . HIS A 1 129 ? -0.585 2.590 14.360 1.00 98.00 129 HIS A N 1
ATOM 915 C CA . HIS A 1 129 ? -0.794 2.806 15.786 1.00 98.00 129 HIS A CA 1
ATOM 916 C C . HIS A 1 129 ? -2.060 3.634 16.012 1.00 98.00 129 HIS A C 1
ATOM 918 O O . HIS A 1 129 ? -2.259 4.655 15.353 1.00 98.00 129 HIS A O 1
ATOM 924 N N . PHE A 1 130 ? -2.903 3.188 16.938 1.00 98.19 130 PHE A N 1
ATOM 925 C CA . PHE A 1 130 ? -4.074 3.909 17.421 1.00 98.19 130 PHE A CA 1
ATOM 926 C C . PHE A 1 130 ? -3.869 4.249 18.894 1.00 98.19 130 PHE A C 1
ATOM 928 O O . PHE A 1 130 ? -3.734 3.341 19.717 1.00 98.19 130 PHE A O 1
ATOM 935 N N . ASP A 1 131 ? -3.925 5.533 19.228 1.00 97.31 131 ASP A N 1
ATOM 936 C CA . ASP A 1 131 ? -3.976 5.984 20.615 1.00 97.31 131 ASP A CA 1
ATOM 937 C C . ASP A 1 131 ? -5.333 5.666 21.262 1.00 97.31 131 ASP A C 1
ATOM 939 O O . ASP A 1 131 ? -6.358 5.496 20.589 1.00 97.31 131 ASP A O 1
ATOM 943 N N . ALA A 1 132 ? -5.360 5.610 22.596 1.00 96.44 132 ALA A N 1
ATOM 944 C CA . ALA A 1 132 ? -6.608 5.481 23.342 1.00 96.44 132 ALA A CA 1
ATOM 945 C C . ALA A 1 132 ? -7.555 6.648 23.012 1.00 96.44 132 ALA A C 1
ATOM 947 O O . ALA A 1 132 ? -7.160 7.810 22.999 1.00 96.44 132 ALA A O 1
ATOM 948 N N . GLY A 1 133 ? -8.818 6.337 22.732 1.00 96.56 133 GLY A N 1
ATOM 949 C CA . GLY A 1 133 ? -9.830 7.304 22.310 1.00 96.56 133 GLY A CA 1
ATOM 950 C C . GLY A 1 133 ? -9.755 7.710 20.834 1.00 96.56 133 GLY A C 1
ATOM 951 O O . GLY A 1 133 ? -10.717 8.299 20.339 1.00 96.56 133 GLY A O 1
ATOM 952 N N . GLN A 1 134 ? -8.692 7.363 20.097 1.00 96.62 134 GLN A N 1
ATOM 953 C CA . GLN A 1 134 ? -8.506 7.809 18.718 1.00 96.62 134 GLN A CA 1
ATOM 954 C C . GLN A 1 134 ? -9.015 6.775 17.693 1.00 96.62 134 GLN A C 1
ATOM 956 O O . GLN A 1 134 ? -8.490 5.663 17.605 1.00 96.62 134 GLN A O 1
ATOM 961 N N . PRO A 1 135 ? -10.018 7.120 16.859 1.00 97.00 135 PRO A N 1
ATOM 962 C CA . PRO A 1 135 ? -10.569 6.186 15.880 1.00 97.00 135 PRO A CA 1
ATOM 963 C C . PRO A 1 135 ? -9.754 6.102 14.590 1.00 97.00 135 PRO A C 1
ATOM 965 O O . PRO A 1 135 ? -10.020 5.207 13.797 1.00 97.00 135 PRO A O 1
ATOM 968 N N . LEU A 1 136 ? -8.812 7.016 14.338 1.00 97.94 136 LEU A N 1
ATOM 969 C CA . LEU A 1 136 ? -8.088 7.120 13.069 1.00 97.94 136 LEU A CA 1
ATOM 970 C C . LEU A 1 136 ? -6.585 6.927 13.251 1.00 97.94 136 LEU A C 1
ATOM 972 O O . LEU A 1 136 ? -5.978 7.540 14.126 1.00 97.94 136 LEU A O 1
ATOM 976 N N . ALA A 1 137 ? -5.991 6.155 12.349 1.00 98.31 137 ALA A N 1
ATOM 977 C CA . ALA A 1 137 ? -4.549 6.000 12.227 1.00 98.31 137 ALA A CA 1
ATOM 978 C C . ALA A 1 137 ? -4.129 6.136 10.764 1.00 98.31 137 ALA A C 1
ATOM 980 O O . ALA A 1 137 ? -4.885 5.805 9.844 1.00 98.31 137 ALA A O 1
ATOM 981 N N . GLN A 1 138 ? -2.901 6.595 10.550 1.00 98.19 138 GLN A N 1
ATOM 982 C CA . GLN A 1 138 ? -2.282 6.622 9.233 1.00 98.19 138 GLN A CA 1
ATOM 983 C C . GLN A 1 138 ? -0.819 6.208 9.318 1.00 98.19 138 GLN A C 1
ATOM 985 O O . GLN A 1 138 ? -0.147 6.483 10.310 1.00 98.19 138 GLN A O 1
ATOM 990 N N . ALA A 1 139 ? -0.331 5.568 8.266 1.00 98.38 139 ALA A N 1
ATOM 991 C CA . ALA A 1 139 ? 1.067 5.200 8.124 1.00 98.38 139 ALA A CA 1
ATOM 992 C C . ALA A 1 139 ? 1.458 5.218 6.649 1.00 98.38 139 ALA A C 1
ATOM 994 O O . ALA A 1 139 ? 0.626 4.967 5.777 1.00 98.38 139 ALA A O 1
ATOM 995 N N . GLN A 1 140 ? 2.730 5.487 6.377 1.00 98.19 140 GLN A N 1
ATOM 996 C CA . GLN A 1 140 ? 3.277 5.403 5.030 1.00 98.19 140 GLN A CA 1
ATOM 997 C C . GLN A 1 140 ? 3.982 4.060 4.836 1.00 98.19 140 GLN A C 1
ATOM 999 O O . GLN A 1 140 ? 4.729 3.602 5.701 1.00 98.19 140 GLN A O 1
ATOM 1004 N N . GLY A 1 141 ? 3.741 3.431 3.689 1.00 97.44 141 GLY A N 1
ATOM 1005 C CA . GLY A 1 141 ? 4.449 2.246 3.230 1.00 97.44 141 GLY A CA 1
ATOM 1006 C C . GLY A 1 141 ? 5.363 2.556 2.050 1.00 97.44 141 GLY A C 1
ATOM 1007 O O . GLY A 1 141 ? 5.130 3.485 1.273 1.00 97.44 141 GLY A O 1
ATOM 1008 N N . GLN A 1 142 ? 6.405 1.742 1.904 1.00 97.12 142 GLN A N 1
ATOM 1009 C CA . GLN A 1 142 ? 7.304 1.769 0.758 1.00 97.12 142 GLN A CA 1
ATOM 1010 C C . GLN A 1 142 ? 7.572 0.347 0.275 1.00 97.12 142 GLN A C 1
ATOM 1012 O O . GLN A 1 142 ? 7.758 -0.566 1.078 1.00 97.12 142 GLN A O 1
ATOM 1017 N N . ALA A 1 143 ? 7.617 0.176 -1.042 1.00 96.00 143 ALA A N 1
ATOM 1018 C CA . ALA A 1 143 ? 7.955 -1.071 -1.702 1.00 96.00 143 ALA A CA 1
ATOM 1019 C C . ALA A 1 143 ? 8.893 -0.811 -2.882 1.00 96.00 143 ALA A C 1
ATOM 1021 O O . ALA A 1 143 ? 8.851 0.251 -3.499 1.00 96.00 143 ALA A O 1
ATOM 1022 N N . THR A 1 144 ? 9.724 -1.792 -3.220 1.00 94.56 144 THR A N 1
ATOM 1023 C CA . THR A 1 144 ? 10.620 -1.716 -4.376 1.00 94.56 144 THR A CA 1
ATOM 1024 C C . THR A 1 144 ? 10.408 -2.906 -5.297 1.00 94.56 144 THR A C 1
ATOM 1026 O O . THR A 1 144 ? 10.153 -4.029 -4.851 1.00 94.56 144 THR A O 1
ATOM 1029 N N . ALA A 1 145 ? 10.502 -2.647 -6.597 1.00 93.12 145 ALA A N 1
ATOM 1030 C CA . ALA A 1 145 ? 10.497 -3.656 -7.642 1.00 93.12 145 ALA A CA 1
ATOM 1031 C C . ALA A 1 145 ? 11.679 -3.426 -8.584 1.00 93.12 145 ALA A C 1
ATOM 1033 O O . ALA A 1 145 ? 12.088 -2.289 -8.822 1.00 93.12 145 ALA A O 1
ATOM 1034 N N . THR A 1 146 ? 12.210 -4.515 -9.130 1.00 91.75 146 THR A N 1
ATOM 1035 C CA . THR A 1 146 ? 13.286 -4.473 -10.118 1.00 91.75 146 THR A CA 1
ATOM 1036 C C . THR A 1 146 ? 12.892 -5.329 -11.309 1.00 91.75 146 THR A C 1
ATOM 1038 O O . THR A 1 146 ? 12.411 -6.450 -11.137 1.00 91.75 146 THR A O 1
ATOM 1041 N N . VAL A 1 147 ? 13.065 -4.785 -12.510 1.00 90.81 147 VAL A N 1
ATOM 1042 C CA . VAL A 1 147 ? 12.735 -5.440 -13.779 1.00 90.81 147 VAL A CA 1
ATOM 1043 C C . VAL A 1 147 ? 13.931 -5.299 -14.711 1.00 90.81 147 VAL A C 1
ATOM 1045 O O . VAL A 1 147 ? 14.516 -4.223 -14.796 1.00 90.81 147 VAL A O 1
ATOM 1048 N N . SER A 1 148 ? 14.308 -6.359 -15.427 1.00 90.19 148 SER A N 1
ATOM 1049 C CA . SER A 1 148 ? 15.339 -6.226 -16.458 1.00 90.19 148 SER A CA 1
ATOM 1050 C C . SER A 1 148 ? 14.821 -5.388 -17.628 1.00 90.19 148 SER A C 1
ATOM 1052 O O . SER A 1 148 ? 13.663 -5.511 -18.027 1.00 90.19 148 SER A O 1
ATOM 1054 N N . ARG A 1 149 ? 15.677 -4.565 -18.235 1.00 88.31 149 ARG A N 1
ATOM 1055 C CA . ARG A 1 149 ? 15.310 -3.739 -19.394 1.00 88.31 149 ARG A CA 1
ATOM 1056 C C . ARG A 1 149 ? 14.742 -4.569 -20.540 1.00 88.31 149 ARG A C 1
ATOM 1058 O O . ARG A 1 149 ? 13.700 -4.216 -21.077 1.00 88.31 149 ARG A O 1
ATOM 1065 N N . ALA A 1 150 ? 15.361 -5.712 -20.830 1.00 86.25 150 ALA A N 1
ATOM 1066 C CA . ALA A 1 150 ? 14.895 -6.643 -21.856 1.00 86.25 150 ALA A CA 1
ATOM 1067 C C . ALA A 1 150 ? 13.474 -7.183 -21.597 1.00 86.25 150 ALA A C 1
ATOM 1069 O O . ALA A 1 150 ? 12.780 -7.560 -22.532 1.00 86.25 150 ALA A O 1
ATOM 1070 N N . ALA A 1 151 ? 13.012 -7.220 -20.341 1.00 83.50 151 ALA A N 1
ATOM 1071 C CA . ALA A 1 151 ? 11.641 -7.606 -20.007 1.00 83.50 151 ALA A CA 1
ATOM 1072 C C . ALA A 1 151 ? 10.615 -6.474 -20.205 1.00 83.50 151 ALA A C 1
ATOM 1074 O O . ALA A 1 151 ? 9.414 -6.755 -20.216 1.00 83.50 151 ALA A O 1
ATOM 1075 N N . ALA A 1 152 ? 11.075 -5.224 -20.318 1.00 83.31 152 ALA A N 1
ATOM 1076 C CA . ALA A 1 152 ? 10.258 -4.025 -20.503 1.00 83.31 152 ALA A CA 1
ATOM 1077 C C . ALA A 1 152 ? 10.240 -3.521 -21.961 1.00 83.31 152 ALA A C 1
ATOM 1079 O O . ALA A 1 152 ? 9.478 -2.610 -22.283 1.00 83.31 152 ALA A O 1
ATOM 1080 N N . THR A 1 153 ? 11.055 -4.105 -22.843 1.00 79.94 153 THR A N 1
ATOM 1081 C CA . THR A 1 153 ? 11.143 -3.762 -24.269 1.00 79.94 153 THR A CA 1
ATOM 1082 C C . THR A 1 153 ? 10.716 -4.933 -25.153 1.00 79.94 153 THR A C 1
ATOM 1084 O O . THR A 1 153 ? 10.757 -6.090 -24.739 1.00 79.94 153 THR A O 1
ATOM 1087 N N . LEU A 1 154 ? 10.307 -4.636 -26.388 1.00 71.50 154 LEU A N 1
ATOM 1088 C CA . LEU A 1 154 ? 10.140 -5.653 -27.431 1.00 71.50 154 LEU A CA 1
ATOM 1089 C C . LEU A 1 154 ? 11.511 -6.226 -27.833 1.00 71.50 154 LEU A C 1
ATOM 1091 O O . LEU A 1 154 ? 12.528 -5.543 -27.689 1.00 71.50 154 LEU A O 1
ATOM 1095 N N . SER A 1 155 ? 11.535 -7.478 -28.304 1.00 68.12 155 SER A N 1
ATOM 1096 C CA . SER A 1 155 ? 12.745 -8.060 -28.906 1.00 68.12 155 SER A CA 1
ATOM 1097 C C . SER A 1 155 ? 13.089 -7.324 -30.204 1.00 68.12 155 SER A C 1
ATOM 1099 O O . SER A 1 155 ? 12.196 -6.773 -30.842 1.00 68.12 155 SER A O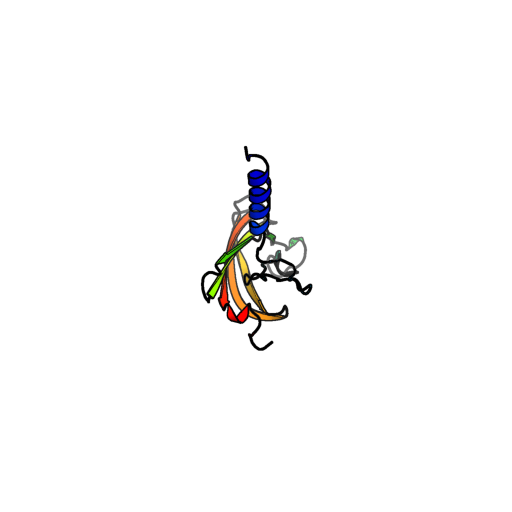 1
ATOM 1101 N N . ALA A 1 156 ? 14.362 -7.342 -30.607 1.00 68.06 156 ALA A N 1
ATOM 1102 C CA . ALA A 1 156 ? 14.811 -6.751 -31.871 1.00 68.06 156 ALA A CA 1
ATOM 1103 C C . ALA A 1 156 ? 14.248 -7.471 -33.113 1.00 68.06 156 ALA A C 1
ATOM 1105 O O . ALA A 1 156 ? 14.249 -6.897 -34.196 1.00 68.06 156 ALA A O 1
ATOM 1106 N N . ASP A 1 157 ? 13.762 -8.703 -32.940 1.00 65.69 157 ASP A N 1
ATOM 1107 C CA . ASP A 1 157 ? 13.280 -9.575 -34.019 1.00 65.69 157 ASP A CA 1
ATOM 1108 C C . ASP A 1 157 ? 11.749 -9.531 -34.220 1.00 65.69 157 ASP A C 1
ATOM 1110 O O . ASP A 1 157 ? 11.196 -10.412 -34.880 1.00 65.69 157 ASP A O 1
ATOM 1114 N N . VAL A 1 158 ? 11.052 -8.567 -33.601 1.00 58.41 158 VAL A N 1
ATOM 1115 C CA . VAL A 1 158 ? 9.589 -8.381 -33.711 1.00 58.41 158 VAL A CA 1
ATOM 1116 C C . VAL A 1 158 ? 9.263 -7.188 -34.594 1.00 58.41 158 VAL A C 1
ATOM 1118 O O . VAL A 1 158 ? 9.883 -6.123 -34.381 1.00 58.41 158 VAL A O 1
#

Solvent-accessible surface area (backbone atoms only — not comparable to full-atom values): 9750 Å² total; per-residue (Å²): 134,97,68,74,72,68,63,62,61,60,62,63,65,64,64,66,77,68,84,48,97,57,47,66,44,100,86,72,48,70,44,76,80,74,75,68,65,81,88,85,79,77,58,86,96,64,40,57,51,75,44,51,48,82,90,51,83,52,80,87,25,47,38,36,46,35,39,57,42,78,74,46,75,50,71,45,70,92,53,65,57,29,39,36,43,36,38,31,36,38,42,33,39,39,70,74,29,92,52,61,48,79,46,78,44,78,49,72,52,72,44,64,49,94,85,75,44,76,79,45,76,49,77,49,72,41,68,33,61,27,54,60,67,38,43,63,30,65,37,76,43,78,51,77,48,75,43,49,45,75,79,56,47,81,64,94,91,110

Radius of gyration: 25.96 Å; Cα contacts (8 Å, |Δi|>4): 263; chains: 1; bounding box: 47×64×72 Å

pLDDT: mean 85.13, std 16.48, range [43.56, 98.56]

Secondary structure (DSSP, 8-state):
---SHHHHHHHHSSGGGG--TTPBPTTS-B------SPP--PPTT-SEEEEESTT--SGGGEEEEEEEEEEEEEEE-SSSEEEEEEEEEEEEEES--SS-EEEEEEEEEEEEETTTEEEEEEEEEEEEEE-TT--EEEEEEEEEEEEEHHHHS--TT-

Mean predicted aligned error: 10.71 Å

Nearest PDB structures (foldseek):
  7kzv-assembly1_P  TM=3.813E-01  e=3.715E+00  Homo sapiens
  1tkl-assembly1_B  TM=4.362E-01  e=6.059E+00  Saccharomyces cerevisiae
  3ejv-assembly1_A  TM=3.042E-01  e=2.681E+00  Novosphingobium aromaticivorans DSM 12444
  4kf5-assembly2_D  TM=2.584E-01  e=8.394E+00  synthetic construct

Sequence (158 aa):
MKAPILAASALLLVLGGCAGKGEVDATGGITAVRSVCPSVAIPAATGDVTLFQGAGRDQSSIDVAALMTNVRSTCSDATDQIATTVTFDVRARRTRTDGPRDVQLPYFITVVRGGSAVVAKRIGRVALHFDAGQPLAQAQGQATATVSRAAATLSADV

Foldseek 3Di:
DDDPPVVVVVVVVVVVVVPDQFDQPPVRDTNDPDDLDDDDDQDPPQQKDWDFADPDDDPVRTFKIKGKDDKDWDWDDPDQKIKIKIKIKMKMFGDDQQAKDKDKDKDKDFDDAPNHRTPDMDIDIWIWIHGRPGGMTMDMDMDMDIDGSPSSDDDPVD